Protein AF-X1RBX0-F1 (afdb_monomer_lite)

Foldseek 3Di:
DCVCVDPVNLCVVLCVQPVPPQFFGWQKWFQAPVVRGIDQDPDPAGQGSNDPVSSVVCVVRRGPGMDTFQWGDPPRPPVDTPDGWDKDWQADPDPFQVVQVVVVVVVQVVCVVVQQNDWDWDDPVTNHIMTTRRPVSDPPVNVPDD

Secondary structure (DSSP, 8-state):
--GGGSHHHHHHHHHHHT-SSSS-B--EEEEETTTTEEE-BSSSSBB---SHHHHHHHHHHTEEEEEE-SEEBSTT-TTS--EE-EEEEEE-SSSHHHHHHHHHHHHHHHHHHTT----EEEE-SSSEEEEEE-GGGS-HHHHS--

Organism: NCBI:txid412755

Radius of gyration: 16.97 Å; chains: 1; bounding box: 41×33×47 Å

Sequence (146 aa):
MDYYRRLDVRQTIMDFASASKGSGERECTFYNSRIKSMQRHLSEHPIVLDSAAAFDRALASGATAFYCSYWRYPGQDFSRPIGHDLVWIVRARRGGLEFAKRVTAWVTEALAEDGISEPWVKYSGQLGFDLLIPFEAIPPEAWAGD

pLDDT: mean 86.86, std 9.5, range [46.44, 96.81]

Structure (mmCIF, N/CA/C/O backbone):
data_AF-X1RBX0-F1
#
_entry.id   AF-X1RBX0-F1
#
loop_
_atom_site.group_PDB
_atom_site.id
_atom_site.type_symbol
_atom_site.label_atom_id
_atom_site.label_alt_id
_atom_site.label_comp_id
_atom_site.label_asym_id
_atom_site.label_entity_id
_atom_site.label_seq_id
_atom_site.pdbx_PDB_ins_code
_atom_site.Cartn_x
_atom_site.Cartn_y
_atom_site.Cartn_z
_atom_site.occupancy
_atom_site.B_iso_or_equiv
_atom_site.auth_seq_id
_atom_site.auth_comp_id
_atom_site.auth_asym_id
_atom_site.auth_atom_id
_atom_site.pdbx_PDB_model_num
ATOM 1 N N . MET A 1 1 ? -3.280 -10.230 -17.794 1.00 62.34 1 MET A N 1
ATOM 2 C CA . MET A 1 1 ? -2.490 -9.092 -17.258 1.00 62.34 1 MET A CA 1
ATOM 3 C C . MET A 1 1 ? -3.181 -7.745 -17.484 1.00 62.34 1 MET A C 1
ATOM 5 O O . MET A 1 1 ? -2.625 -6.721 -17.112 1.00 62.34 1 MET A O 1
ATOM 9 N N . ASP A 1 2 ? -4.403 -7.723 -18.027 1.00 81.31 2 ASP A N 1
ATOM 10 C CA . ASP A 1 2 ? -5.066 -6.469 -18.418 1.00 81.31 2 ASP A CA 1
ATOM 11 C C . ASP A 1 2 ? -5.639 -5.678 -17.241 1.00 81.31 2 ASP A C 1
ATOM 13 O O . ASP A 1 2 ? -5.838 -4.475 -17.355 1.00 81.31 2 ASP A O 1
ATOM 17 N N . TYR A 1 3 ? -5.819 -6.318 -16.080 1.00 89.56 3 TYR A N 1
ATOM 18 C CA . TYR A 1 3 ? -6.291 -5.650 -14.866 1.00 89.56 3 TYR A CA 1
ATOM 19 C C . TYR A 1 3 ? -5.424 -4.438 -14.488 1.00 89.56 3 TYR A C 1
ATOM 21 O O . TYR A 1 3 ? -5.949 -3.343 -14.323 1.00 89.56 3 TYR A O 1
ATOM 29 N N . TYR A 1 4 ? -4.098 -4.605 -14.440 1.00 90.50 4 TYR A N 1
ATOM 30 C CA . TYR A 1 4 ? -3.162 -3.522 -14.111 1.00 90.50 4 TYR A CA 1
ATOM 31 C C . TYR A 1 4 ? -2.946 -2.516 -15.251 1.00 90.50 4 TYR A C 1
ATOM 33 O O . TYR A 1 4 ? -2.310 -1.490 -15.037 1.00 90.50 4 TYR A O 1
ATOM 41 N N . ARG A 1 5 ? -3.463 -2.790 -16.458 1.00 86.69 5 ARG A N 1
ATOM 42 C CA . ARG A 1 5 ? -3.452 -1.832 -17.576 1.00 86.69 5 ARG A CA 1
ATOM 43 C C . ARG A 1 5 ? -4.625 -0.857 -17.521 1.00 86.69 5 ARG A C 1
ATOM 45 O O . ARG A 1 5 ? -4.606 0.141 -18.238 1.00 86.69 5 ARG A O 1
ATOM 52 N N . ARG A 1 6 ? -5.645 -1.134 -16.703 1.00 92.75 6 ARG A N 1
ATOM 53 C CA . ARG A 1 6 ? -6.756 -0.203 -16.508 1.00 92.75 6 ARG A CA 1
ATOM 54 C C . ARG A 1 6 ? -6.243 1.079 -15.856 1.00 92.75 6 ARG A C 1
ATOM 56 O O . ARG A 1 6 ? -5.467 1.026 -14.901 1.00 92.75 6 ARG A O 1
ATOM 63 N N . LEU A 1 7 ? -6.692 2.218 -16.380 1.00 90.62 7 LEU A N 1
ATOM 64 C CA . LEU A 1 7 ? -6.232 3.533 -15.939 1.00 90.62 7 LEU A CA 1
ATOM 65 C C . LEU A 1 7 ? -6.509 3.771 -14.450 1.00 90.62 7 LEU A C 1
ATOM 67 O O . LEU A 1 7 ? -5.631 4.258 -13.753 1.00 90.62 7 LEU A O 1
ATOM 71 N N . ASP A 1 8 ? -7.685 3.377 -13.963 1.00 91.38 8 ASP A N 1
ATOM 72 C CA . ASP A 1 8 ? -8.090 3.531 -12.564 1.00 91.38 8 ASP A CA 1
ATOM 73 C C . ASP A 1 8 ? -7.186 2.739 -11.610 1.00 91.38 8 ASP A C 1
ATOM 75 O O . ASP A 1 8 ? -6.629 3.305 -10.676 1.00 91.38 8 ASP A O 1
ATOM 79 N N . VAL A 1 9 ? -6.959 1.453 -11.892 1.00 90.69 9 VAL A N 1
ATOM 80 C CA . VAL A 1 9 ? -6.090 0.584 -11.083 1.00 90.69 9 VAL A CA 1
ATOM 81 C C . VAL A 1 9 ? -4.664 1.121 -11.048 1.00 90.69 9 VAL A C 1
ATOM 83 O O . VAL A 1 9 ? -4.044 1.191 -9.986 1.00 90.69 9 VAL A O 1
ATOM 86 N N . ARG A 1 10 ? -4.136 1.493 -12.217 1.00 90.94 10 ARG A N 1
ATOM 87 C CA . ARG A 1 10 ? -2.791 2.051 -12.343 1.00 90.94 10 ARG A CA 1
ATOM 88 C C . ARG A 1 10 ? -2.667 3.345 -11.548 1.00 90.94 10 ARG A C 1
ATOM 90 O O . ARG A 1 10 ? -1.717 3.484 -10.783 1.00 90.94 10 ARG A O 1
ATOM 97 N N . GLN A 1 11 ? -3.621 4.258 -11.719 1.00 90.19 11 GLN A N 1
ATOM 98 C CA . GLN A 1 11 ? -3.615 5.547 -11.042 1.00 90.19 11 GLN A CA 1
ATOM 99 C C . GLN A 1 11 ? -3.679 5.359 -9.530 1.00 90.19 11 GLN A C 1
ATOM 101 O O . GLN A 1 11 ? -2.831 5.901 -8.847 1.00 90.19 11 GLN A O 1
ATOM 106 N N . THR A 1 12 ? -4.551 4.492 -9.009 1.00 89.56 12 THR A N 1
ATOM 107 C CA . THR A 1 12 ? -4.616 4.210 -7.565 1.00 89.56 12 THR A CA 1
ATOM 108 C C . THR A 1 12 ? -3.287 3.703 -6.990 1.00 89.56 12 THR A C 1
ATOM 110 O O . THR A 1 12 ? -2.908 4.087 -5.887 1.00 89.56 12 THR A O 1
ATOM 113 N N . ILE A 1 13 ? -2.563 2.837 -7.709 1.00 90.62 13 ILE A N 1
ATOM 114 C CA . ILE A 1 13 ? -1.262 2.334 -7.235 1.00 90.62 13 ILE A CA 1
ATOM 115 C C . ILE A 1 13 ? -0.199 3.435 -7.285 1.00 90.62 13 ILE A C 1
ATOM 117 O O . ILE A 1 13 ? 0.580 3.555 -6.343 1.00 90.62 13 ILE A O 1
ATOM 121 N N . MET A 1 14 ? -0.160 4.222 -8.364 1.00 89.75 14 MET A N 1
ATOM 122 C CA . MET A 1 14 ? 0.775 5.345 -8.482 1.00 89.75 14 MET A CA 1
ATOM 123 C C . MET A 1 14 ? 0.480 6.409 -7.425 1.00 89.75 14 MET A C 1
ATOM 125 O O . MET A 1 14 ? 1.399 6.812 -6.726 1.00 89.75 14 MET A O 1
ATOM 129 N N . ASP A 1 15 ? -0.791 6.762 -7.228 1.00 86.38 15 ASP A N 1
ATOM 130 C CA . ASP A 1 15 ? -1.239 7.687 -6.189 1.00 86.38 15 ASP A CA 1
ATOM 131 C C . ASP A 1 15 ? -0.770 7.213 -4.823 1.00 86.38 15 ASP A C 1
ATOM 133 O O . ASP A 1 15 ? -0.207 8.002 -4.084 1.00 86.38 15 ASP A O 1
ATOM 137 N N . PHE A 1 16 ? -0.915 5.924 -4.497 1.00 86.88 16 PHE A N 1
ATOM 138 C CA . PHE A 1 16 ? -0.388 5.375 -3.248 1.00 86.88 16 PHE A CA 1
ATOM 139 C C . PHE A 1 16 ? 1.144 5.477 -3.169 1.00 86.88 16 PHE A C 1
ATOM 141 O O . PHE A 1 16 ? 1.690 5.877 -2.138 1.00 86.88 16 PHE A O 1
ATOM 148 N N . ALA A 1 17 ? 1.846 5.132 -4.252 1.00 88.19 17 ALA A N 1
ATOM 149 C CA . ALA A 1 17 ? 3.303 5.199 -4.334 1.00 88.19 17 ALA A CA 1
ATOM 150 C C . ALA A 1 17 ? 3.843 6.636 -4.177 1.00 88.19 17 ALA A C 1
ATOM 152 O O . ALA A 1 17 ? 4.945 6.807 -3.654 1.00 88.19 17 ALA A O 1
ATOM 153 N N . SER A 1 18 ? 3.055 7.642 -4.575 1.00 79.44 18 SER A N 1
ATOM 154 C CA . SER A 1 18 ? 3.407 9.068 -4.596 1.00 79.44 18 SER A CA 1
ATOM 155 C C . SER A 1 18 ? 2.582 9.941 -3.641 1.00 79.44 18 SER A C 1
ATOM 157 O O . SER A 1 18 ? 2.559 11.157 -3.800 1.00 79.44 18 SER A O 1
ATOM 159 N N . ALA A 1 19 ? 1.833 9.358 -2.703 1.00 61.06 19 ALA A N 1
ATOM 160 C CA . ALA A 1 19 ? 0.733 10.058 -2.032 1.00 61.06 19 ALA A CA 1
ATOM 161 C C . ALA A 1 19 ? 1.136 11.223 -1.111 1.00 61.06 19 ALA A C 1
ATOM 163 O O . ALA A 1 19 ? 0.295 11.989 -0.638 1.00 61.06 19 ALA A O 1
ATOM 164 N N . SER A 1 20 ? 2.424 11.357 -0.832 1.00 57.06 20 SER A N 1
ATOM 165 C CA . SER A 1 20 ? 3.025 12.545 -0.249 1.00 57.06 20 SER A CA 1
ATOM 166 C C . SER A 1 20 ? 2.937 13.674 -1.272 1.00 57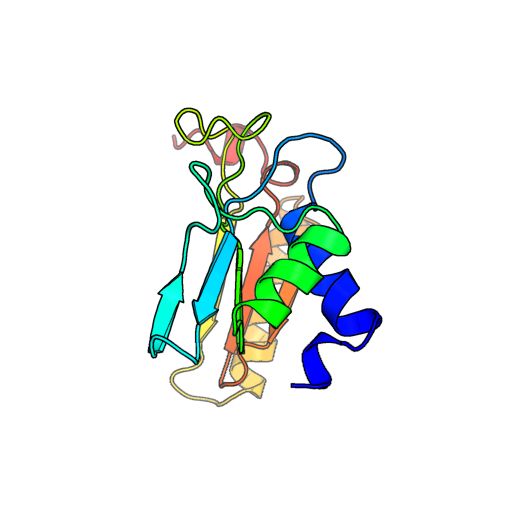.06 20 SER A C 1
ATOM 168 O O . SER A 1 20 ? 3.614 13.644 -2.294 1.00 57.06 20 SER A O 1
ATOM 170 N N . LYS A 1 21 ? 2.150 14.714 -0.987 1.00 56.50 21 LYS A N 1
ATOM 171 C CA . LYS A 1 21 ? 2.127 15.991 -1.727 1.00 56.50 21 LYS A CA 1
ATOM 172 C C . LYS A 1 21 ? 3.487 16.735 -1.650 1.00 56.50 21 LYS A C 1
ATOM 174 O O . LYS A 1 21 ? 3.539 17.869 -1.192 1.00 56.50 21 LYS A O 1
ATOM 179 N N . GLY A 1 22 ? 4.594 16.106 -2.056 1.00 56.12 22 GLY A N 1
ATOM 180 C CA . GLY A 1 22 ? 5.949 16.667 -2.112 1.00 56.12 22 GLY A CA 1
ATOM 181 C C . GLY A 1 22 ? 6.975 16.107 -1.112 1.00 56.12 22 GLY A C 1
ATOM 182 O O . GLY A 1 22 ? 8.160 16.386 -1.266 1.00 56.12 22 GLY A O 1
ATOM 183 N N . SER A 1 23 ? 6.579 15.307 -0.116 1.00 61.72 23 SER A N 1
ATOM 184 C CA . SER A 1 23 ? 7.462 14.770 0.941 1.00 61.72 23 SER A CA 1
ATOM 185 C C . SER A 1 23 ? 7.820 13.285 0.738 1.00 61.72 23 SER A C 1
ATOM 187 O O . SER A 1 23 ? 7.366 12.401 1.463 1.00 61.72 23 SER A O 1
ATOM 189 N N . GLY A 1 24 ? 8.677 13.008 -0.246 1.00 72.88 24 GLY A N 1
ATOM 190 C CA . GLY A 1 24 ? 9.383 11.727 -0.374 1.00 72.88 24 GLY A CA 1
ATOM 191 C C . GLY A 1 24 ? 8.697 10.643 -1.209 1.00 72.88 24 GLY A C 1
ATOM 192 O O . GLY A 1 24 ? 7.494 10.672 -1.440 1.00 72.88 24 GLY A O 1
ATOM 193 N N . GLU A 1 25 ? 9.496 9.681 -1.659 1.00 81.38 25 GLU A N 1
ATOM 194 C CA . GLU A 1 25 ? 9.117 8.546 -2.502 1.00 81.38 25 GLU A CA 1
ATOM 195 C C . GLU A 1 25 ? 9.051 7.256 -1.675 1.00 81.38 25 GLU A C 1
ATOM 197 O O . GLU A 1 25 ? 9.711 7.126 -0.637 1.00 81.38 25 GLU A O 1
ATOM 202 N N . ARG A 1 26 ? 8.274 6.275 -2.144 1.00 88.25 26 ARG A N 1
ATOM 203 C CA . ARG A 1 26 ? 8.186 4.945 -1.525 1.00 88.25 26 ARG A CA 1
ATOM 204 C C . ARG A 1 26 ? 8.965 3.922 -2.334 1.00 88.25 26 ARG A C 1
ATOM 206 O O . ARG A 1 26 ? 8.757 3.789 -3.541 1.00 88.25 26 ARG A O 1
ATOM 213 N N . GLU A 1 27 ? 9.778 3.120 -1.646 1.00 90.00 27 GLU A N 1
ATOM 214 C CA . GLU A 1 27 ? 10.328 1.898 -2.238 1.00 90.00 27 GLU A CA 1
ATOM 215 C C . GLU A 1 27 ? 9.170 0.990 -2.667 1.00 90.00 27 GLU A C 1
ATOM 217 O O . GLU A 1 27 ? 8.239 0.734 -1.900 1.00 90.00 27 GLU A O 1
ATOM 222 N N . CYS A 1 28 ? 9.231 0.482 -3.889 1.00 92.62 28 CYS A N 1
ATOM 223 C CA . CYS A 1 28 ? 8.281 -0.473 -4.421 1.00 92.62 28 CYS A CA 1
ATOM 224 C C . CYS A 1 28 ? 8.977 -1.794 -4.759 1.00 92.62 28 CYS A C 1
ATOM 226 O O . CYS A 1 28 ? 10.169 -1.877 -5.042 1.00 92.62 28 CYS A O 1
ATOM 228 N N . THR A 1 29 ? 8.197 -2.861 -4.764 1.00 94.81 29 THR A N 1
ATOM 229 C CA . THR A 1 29 ? 8.600 -4.178 -5.248 1.00 94.81 29 THR A CA 1
ATOM 230 C C . THR A 1 29 ? 7.413 -4.819 -5.944 1.00 94.81 29 THR A C 1
ATOM 232 O O . THR A 1 29 ? 6.258 -4.446 -5.718 1.00 94.81 29 THR A O 1
ATOM 235 N N . PHE A 1 30 ? 7.673 -5.785 -6.813 1.00 96.25 30 PHE A N 1
ATOM 236 C CA . PHE A 1 30 ? 6.609 -6.554 -7.439 1.00 96.25 30 PHE A CA 1
ATOM 237 C C . PHE A 1 30 ? 6.920 -8.040 -7.448 1.00 96.25 30 PHE A C 1
ATOM 239 O O . PHE A 1 30 ? 8.076 -8.457 -7.515 1.00 96.25 30 PHE A O 1
ATOM 246 N N . TYR A 1 31 ? 5.872 -8.857 -7.424 1.00 96.81 31 TYR A N 1
ATOM 247 C CA . TYR A 1 31 ? 6.026 -10.271 -7.725 1.00 96.81 31 TYR A CA 1
ATOM 248 C C . TYR A 1 31 ? 6.234 -10.434 -9.229 1.00 96.81 31 TYR A C 1
ATOM 250 O O . TYR A 1 31 ? 5.366 -10.063 -10.027 1.00 96.81 31 TYR A O 1
ATOM 258 N N . ASN A 1 32 ? 7.385 -10.971 -9.623 1.00 96.38 32 ASN A N 1
ATOM 259 C CA . ASN A 1 32 ? 7.713 -11.225 -11.015 1.00 96.38 32 ASN A CA 1
ATOM 260 C C . ASN A 1 32 ? 7.371 -12.672 -11.380 1.00 96.38 32 ASN A C 1
ATOM 262 O O . ASN A 1 32 ? 8.024 -13.615 -10.936 1.00 96.38 32 ASN A O 1
ATOM 266 N N . SER A 1 33 ? 6.387 -12.840 -12.258 1.00 96.12 33 SER A N 1
ATOM 267 C CA . SER A 1 33 ? 5.945 -14.152 -12.744 1.00 96.12 33 SER A CA 1
ATOM 268 C C . SER A 1 33 ? 6.997 -14.934 -13.540 1.00 96.12 33 SER A C 1
ATOM 270 O O . SER A 1 33 ? 6.953 -16.163 -13.543 1.00 96.12 33 SER A O 1
ATOM 272 N N . ARG A 1 34 ? 7.958 -14.260 -14.185 1.00 95.25 34 ARG A N 1
ATOM 273 C CA . ARG A 1 34 ? 9.008 -14.905 -14.994 1.00 95.25 34 ARG A CA 1
ATOM 274 C C . ARG A 1 34 ? 10.042 -15.617 -14.130 1.00 95.25 34 ARG A C 1
ATOM 276 O O . ARG A 1 34 ? 10.469 -16.712 -14.473 1.00 95.25 34 ARG A O 1
ATOM 283 N N . ILE A 1 35 ? 10.408 -15.006 -13.004 1.00 95.56 35 ILE A N 1
ATOM 284 C CA . ILE A 1 35 ? 11.373 -15.561 -12.038 1.00 95.56 35 ILE A CA 1
ATOM 285 C C . ILE A 1 35 ? 10.698 -16.147 -10.788 1.00 95.56 35 ILE A C 1
ATOM 287 O O . ILE A 1 35 ? 11.377 -16.680 -9.918 1.00 95.56 35 ILE A O 1
ATOM 291 N N . LYS A 1 36 ? 9.365 -16.045 -10.695 1.00 95.94 36 LYS A N 1
ATOM 292 C CA . LYS A 1 36 ? 8.524 -16.516 -9.582 1.00 95.94 36 LYS A CA 1
ATOM 293 C C . LYS A 1 36 ? 8.964 -16.005 -8.206 1.00 95.94 36 LYS A C 1
ATOM 295 O O . LYS A 1 36 ? 8.852 -16.718 -7.211 1.00 95.94 36 LYS A O 1
ATOM 300 N N . SER A 1 37 ? 9.454 -14.770 -8.145 1.00 96.31 37 SER A N 1
ATOM 301 C CA . SER A 1 37 ? 10.011 -14.176 -6.929 1.00 96.31 37 SER A CA 1
ATOM 302 C C . SER A 1 37 ? 9.719 -12.680 -6.846 1.00 96.31 37 SER A C 1
ATOM 304 O O . SER A 1 37 ? 9.329 -12.051 -7.832 1.00 96.31 37 SER A O 1
ATOM 306 N N . MET A 1 38 ? 9.918 -12.115 -5.657 1.00 96.12 38 MET A N 1
ATOM 307 C CA . MET A 1 38 ? 9.856 -10.677 -5.425 1.00 96.12 38 MET A CA 1
ATOM 308 C C . MET A 1 38 ? 11.054 -9.990 -6.076 1.00 96.12 38 MET A C 1
ATOM 310 O O . MET A 1 38 ? 12.202 -10.348 -5.817 1.00 96.12 38 MET A O 1
ATOM 314 N N . GLN A 1 39 ? 10.787 -8.973 -6.887 1.00 95.62 39 GLN A N 1
ATOM 315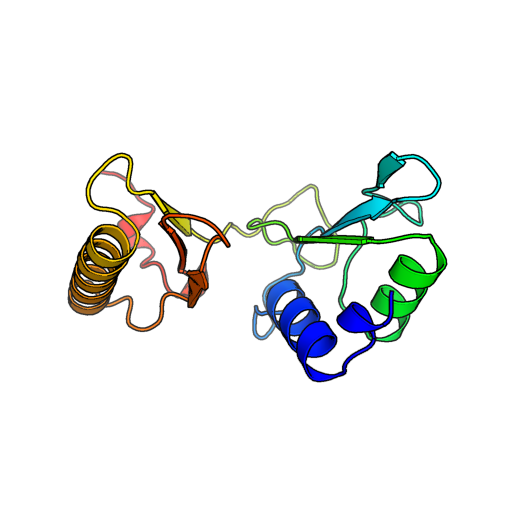 C CA . GLN A 1 39 ? 11.804 -8.162 -7.532 1.00 95.62 39 GLN A CA 1
ATOM 316 C C . GLN A 1 39 ? 11.739 -6.733 -7.003 1.00 95.62 39 GLN A C 1
ATOM 318 O O . GLN A 1 39 ? 10.751 -6.032 -7.204 1.00 95.62 39 GLN A O 1
ATOM 323 N N . ARG A 1 40 ? 12.825 -6.323 -6.340 1.00 92.62 40 ARG A N 1
ATOM 324 C CA . ARG A 1 40 ? 12.978 -4.997 -5.719 1.00 92.62 40 ARG A CA 1
ATOM 325 C C . ARG A 1 40 ? 13.725 -3.996 -6.600 1.00 92.62 40 ARG A C 1
ATOM 327 O O . ARG A 1 40 ? 13.604 -2.803 -6.380 1.00 92.62 40 ARG A O 1
ATOM 334 N N . HIS A 1 41 ? 14.458 -4.477 -7.604 1.00 91.56 41 HIS A N 1
ATOM 335 C CA . HIS A 1 41 ? 15.350 -3.666 -8.432 1.00 91.56 41 HIS A CA 1
ATOM 336 C C . HIS A 1 41 ? 15.127 -3.960 -9.920 1.00 91.56 41 HIS A C 1
ATOM 338 O O . HIS A 1 41 ? 15.014 -5.122 -10.324 1.00 91.56 41 HIS A O 1
ATOM 344 N N . LEU A 1 42 ? 15.069 -2.905 -10.734 1.00 86.25 42 LEU A N 1
ATOM 345 C CA . LEU A 1 42 ? 15.165 -2.965 -12.204 1.00 86.25 42 LEU A CA 1
ATOM 346 C C . LEU A 1 42 ? 16.439 -2.279 -12.729 1.00 86.25 42 LEU A C 1
ATOM 348 O O . LEU A 1 42 ? 16.760 -2.400 -13.908 1.00 86.25 42 LEU A O 1
ATOM 352 N N . SER A 1 43 ? 17.146 -1.574 -11.849 1.00 83.00 43 SER A N 1
ATOM 353 C CA . SER A 1 43 ? 18.417 -0.886 -12.059 1.00 83.00 43 SER A CA 1
ATOM 354 C C . SER A 1 43 ? 19.245 -0.995 -10.768 1.00 83.00 43 SER A C 1
ATOM 356 O O . SER A 1 43 ? 18.933 -1.816 -9.905 1.00 83.00 43 SER A O 1
ATOM 358 N N . GLU A 1 44 ? 20.284 -0.174 -10.614 1.00 81.94 44 GLU A N 1
ATOM 359 C CA . GLU A 1 44 ? 21.051 -0.060 -9.363 1.00 81.94 44 GLU A CA 1
ATOM 360 C C . GLU A 1 44 ? 20.212 0.474 -8.187 1.00 81.94 44 GLU A C 1
ATOM 362 O O . GLU A 1 44 ? 20.578 0.273 -7.031 1.00 81.94 44 GLU A O 1
ATOM 367 N N . HIS A 1 45 ? 19.067 1.105 -8.469 1.00 81.69 45 HIS A N 1
ATOM 368 C CA . HIS A 1 45 ? 18.160 1.644 -7.461 1.00 81.69 45 HIS A CA 1
ATOM 369 C C . HIS A 1 45 ? 16.914 0.764 -7.280 1.00 81.69 45 HIS A C 1
ATOM 371 O O . HIS A 1 45 ? 16.465 0.100 -8.229 1.00 81.69 45 HIS A O 1
ATOM 377 N N . PRO A 1 46 ? 16.337 0.743 -6.064 1.00 87.31 46 PRO A N 1
ATOM 378 C CA . PRO A 1 46 ? 15.034 0.147 -5.835 1.00 87.31 46 PRO A CA 1
ATOM 379 C C . PRO A 1 46 ? 13.962 0.718 -6.763 1.00 87.31 46 PRO A C 1
ATOM 381 O O . PRO A 1 46 ? 14.042 1.851 -7.236 1.00 87.31 46 PRO A O 1
ATOM 384 N N . ILE A 1 47 ? 12.940 -0.084 -7.044 1.00 90.88 47 ILE A N 1
ATOM 385 C CA . ILE A 1 47 ? 11.850 0.321 -7.931 1.00 90.88 47 ILE A CA 1
ATOM 386 C C . ILE A 1 47 ? 11.045 1.435 -7.263 1.00 90.88 47 ILE A C 1
ATOM 388 O O . ILE A 1 47 ? 10.634 1.309 -6.113 1.00 90.88 47 ILE A O 1
ATOM 392 N N . VAL A 1 48 ? 10.735 2.475 -8.030 1.00 89.50 48 VAL A N 1
ATOM 393 C CA . VAL A 1 48 ? 9.768 3.516 -7.670 1.00 89.50 48 VAL A CA 1
ATOM 394 C C . VAL A 1 48 ? 8.694 3.552 -8.757 1.00 89.50 48 VAL A C 1
ATOM 396 O O . VAL A 1 48 ? 9.000 3.425 -9.944 1.00 89.50 48 VAL A O 1
ATOM 399 N N . LEU A 1 49 ? 7.424 3.658 -8.363 1.00 90.31 49 LEU A N 1
ATOM 400 C CA . LEU A 1 49 ? 6.275 3.732 -9.278 1.00 90.31 49 LEU A CA 1
ATOM 401 C C . LEU A 1 49 ? 5.791 5.184 -9.421 1.00 90.31 49 LEU A C 1
ATOM 403 O O . LEU A 1 49 ? 4.613 5.475 -9.244 1.00 90.31 49 LEU A O 1
ATOM 407 N N . ASP A 1 50 ? 6.726 6.081 -9.724 1.00 85.00 50 ASP A N 1
ATOM 408 C CA . ASP A 1 50 ? 6.539 7.540 -9.811 1.00 85.00 50 ASP A CA 1
ATOM 409 C C . ASP A 1 50 ? 5.878 8.018 -11.110 1.00 85.00 50 ASP A C 1
ATOM 411 O O . ASP A 1 50 ? 5.499 9.178 -11.258 1.00 85.00 50 ASP A O 1
ATOM 415 N N . SER A 1 51 ? 5.787 7.131 -12.096 1.00 87.94 51 SER A N 1
ATOM 416 C CA . SER A 1 51 ? 5.431 7.497 -13.451 1.00 87.94 51 SER A CA 1
ATOM 417 C C . SER A 1 51 ? 4.776 6.345 -14.183 1.00 87.94 51 SER A C 1
ATOM 419 O O . SER A 1 51 ? 5.035 5.158 -13.949 1.00 87.94 51 SER A O 1
ATOM 421 N N . ALA A 1 52 ? 3.980 6.720 -15.181 1.00 90.19 52 ALA A N 1
ATOM 422 C CA . ALA A 1 52 ? 3.429 5.788 -16.143 1.00 90.19 52 ALA A CA 1
ATOM 423 C C . ALA A 1 52 ? 4.535 4.886 -16.734 1.00 90.19 52 ALA A C 1
ATOM 425 O O . ALA A 1 52 ? 4.442 3.657 -16.681 1.00 90.19 52 ALA A O 1
ATOM 426 N N . ALA A 1 53 ? 5.631 5.483 -17.202 1.00 91.38 53 ALA A N 1
ATOM 427 C CA . ALA A 1 53 ? 6.736 4.741 -17.795 1.00 91.38 53 ALA A CA 1
ATOM 428 C C . ALA A 1 53 ? 7.367 3.724 -16.825 1.00 91.38 53 ALA A C 1
ATOM 430 O O . ALA A 1 53 ? 7.674 2.606 -17.242 1.00 91.38 53 ALA A O 1
ATOM 431 N N . ALA A 1 54 ? 7.539 4.064 -15.541 1.00 90.31 54 ALA A N 1
ATOM 432 C CA . ALA A 1 54 ? 8.043 3.122 -14.539 1.00 90.31 54 ALA A CA 1
ATOM 433 C C . ALA A 1 54 ? 7.102 1.926 -14.345 1.00 90.31 54 ALA A C 1
ATOM 435 O O . ALA A 1 54 ? 7.548 0.775 -14.331 1.00 90.31 54 ALA A O 1
ATOM 436 N N . PHE A 1 55 ? 5.796 2.187 -14.291 1.00 93.00 55 PHE A N 1
ATOM 437 C CA . PHE A 1 55 ? 4.783 1.142 -14.182 1.00 93.00 55 PHE A CA 1
ATOM 438 C C . PHE A 1 55 ? 4.778 0.207 -15.405 1.00 93.00 55 PHE A C 1
ATOM 440 O O . PHE A 1 55 ? 4.754 -1.017 -15.260 1.00 93.00 55 PHE A O 1
ATOM 447 N N . ASP A 1 56 ? 4.875 0.764 -16.617 1.00 92.94 56 ASP A N 1
ATOM 448 C CA . ASP A 1 56 ? 4.913 -0.021 -17.858 1.00 92.94 56 ASP A CA 1
ATOM 449 C C . ASP A 1 56 ? 6.177 -0.887 -17.940 1.00 92.94 56 ASP A C 1
ATOM 451 O O . ASP A 1 56 ? 6.099 -2.052 -18.338 1.00 92.94 56 ASP A O 1
ATOM 455 N N . ARG A 1 57 ? 7.331 -0.370 -17.489 1.00 93.38 57 ARG A N 1
ATOM 456 C CA . ARG A 1 57 ? 8.569 -1.160 -17.367 1.00 93.38 57 ARG A CA 1
ATOM 457 C C . ARG A 1 57 ? 8.402 -2.335 -16.403 1.00 93.38 57 ARG A C 1
ATOM 459 O O . ARG A 1 57 ? 8.846 -3.441 -16.718 1.00 93.38 57 ARG A O 1
ATOM 466 N N . ALA A 1 58 ? 7.745 -2.134 -15.260 1.00 94.00 58 ALA A N 1
ATOM 467 C CA . ALA A 1 58 ? 7.479 -3.209 -14.305 1.00 94.00 58 ALA A CA 1
ATOM 468 C C . ALA A 1 58 ? 6.570 -4.296 -14.910 1.00 94.00 58 ALA A C 1
ATOM 470 O O . ALA A 1 58 ? 6.903 -5.485 -14.863 1.00 94.00 58 ALA A O 1
ATOM 471 N N . LEU A 1 59 ? 5.474 -3.907 -15.575 1.00 94.31 59 LEU A N 1
ATOM 472 C CA . LEU A 1 59 ? 4.594 -4.848 -16.280 1.00 94.31 59 LEU A CA 1
ATOM 473 C C . LEU A 1 59 ? 5.336 -5.613 -17.384 1.00 94.31 59 LEU A C 1
ATOM 475 O O . LEU A 1 59 ? 5.237 -6.840 -17.462 1.00 94.31 59 LEU A O 1
ATOM 479 N N . ALA A 1 60 ? 6.122 -4.911 -18.205 1.00 93.81 60 ALA A N 1
ATOM 480 C CA . ALA A 1 60 ? 6.926 -5.511 -19.267 1.00 93.81 60 ALA A CA 1
ATOM 481 C C . ALA A 1 60 ? 7.988 -6.486 -18.730 1.00 93.81 60 ALA A C 1
ATOM 483 O O . ALA A 1 60 ? 8.372 -7.422 -19.435 1.00 93.81 60 ALA A O 1
ATOM 484 N N . SER A 1 61 ? 8.421 -6.307 -17.479 1.00 93.56 61 SER A N 1
ATOM 485 C CA . SER A 1 61 ? 9.369 -7.183 -16.783 1.00 93.56 61 SER A CA 1
ATOM 486 C C . SER A 1 61 ? 8.722 -8.437 -16.183 1.00 93.56 61 SER A C 1
ATOM 488 O O . SER A 1 61 ? 9.439 -9.383 -15.856 1.00 93.56 61 SER A O 1
ATOM 490 N N . GLY A 1 62 ? 7.387 -8.490 -16.092 1.00 94.94 62 GLY A N 1
ATOM 491 C CA . GLY A 1 62 ? 6.630 -9.645 -15.595 1.00 94.94 62 GLY A CA 1
ATOM 492 C C . GLY A 1 62 ? 5.870 -9.420 -14.283 1.00 94.94 62 GLY A C 1
ATOM 493 O O . GLY A 1 62 ? 5.441 -10.409 -13.680 1.00 94.94 62 GLY A O 1
ATOM 494 N N . ALA A 1 63 ? 5.703 -8.168 -13.840 1.00 95.62 63 ALA A N 1
ATOM 495 C CA . ALA A 1 63 ? 5.001 -7.818 -12.604 1.00 95.62 63 ALA A CA 1
ATOM 496 C C . ALA A 1 63 ? 3.528 -8.261 -12.602 1.00 95.62 63 ALA A C 1
ATOM 498 O O . ALA A 1 63 ? 2.746 -7.800 -13.431 1.00 95.62 63 ALA A O 1
ATOM 499 N N . THR A 1 64 ? 3.139 -9.118 -11.651 1.00 94.88 64 THR A N 1
ATOM 500 C CA . THR A 1 64 ? 1.742 -9.569 -11.454 1.00 94.88 64 THR A CA 1
ATOM 501 C C . THR A 1 64 ? 1.117 -9.104 -10.141 1.00 94.88 64 THR A C 1
ATOM 503 O O . THR A 1 64 ? -0.062 -9.353 -9.920 1.00 94.88 64 THR A O 1
ATOM 506 N N . ALA A 1 65 ? 1.892 -8.500 -9.245 1.00 93.81 65 ALA A N 1
ATOM 507 C CA . ALA A 1 65 ? 1.413 -7.915 -7.997 1.00 93.81 65 ALA A CA 1
ATOM 508 C C . ALA A 1 65 ? 2.406 -6.847 -7.549 1.00 93.81 65 ALA A C 1
ATOM 510 O O . ALA A 1 65 ? 3.608 -7.075 -7.654 1.00 93.81 65 ALA A O 1
ATOM 511 N N . PHE A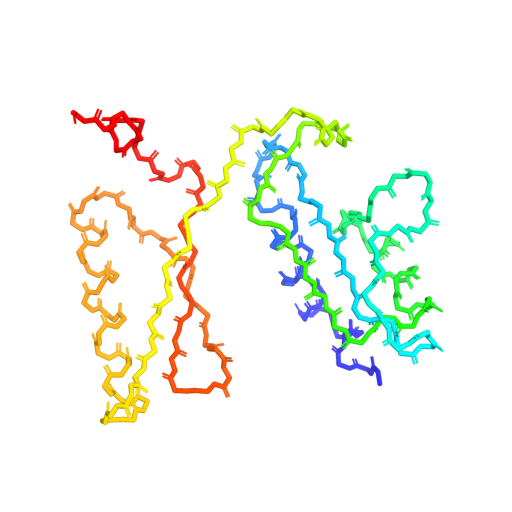 1 66 ? 1.914 -5.716 -7.051 1.00 93.94 66 PHE A N 1
ATOM 512 C CA . PHE A 1 66 ? 2.730 -4.583 -6.615 1.00 93.94 66 PHE A CA 1
ATOM 513 C C . PHE A 1 66 ? 2.630 -4.412 -5.103 1.00 93.94 66 PHE A C 1
ATOM 515 O O . PHE A 1 66 ? 1.563 -4.612 -4.520 1.00 93.94 66 PHE A O 1
ATOM 522 N N . TYR A 1 67 ? 3.740 -4.019 -4.489 1.00 92.12 67 TYR A N 1
ATOM 523 C CA . TYR A 1 67 ? 3.847 -3.745 -3.065 1.00 92.12 67 TYR A CA 1
ATOM 524 C C . TYR A 1 67 ? 4.648 -2.461 -2.899 1.00 92.12 67 TYR A C 1
ATOM 526 O O . TYR A 1 67 ? 5.759 -2.348 -3.414 1.00 92.12 67 TYR A O 1
ATOM 534 N N . CYS A 1 68 ? 4.078 -1.506 -2.184 1.00 90.81 68 CYS A N 1
ATOM 535 C CA . CYS A 1 68 ? 4.687 -0.215 -1.914 1.00 90.81 68 CYS A CA 1
ATOM 536 C C . CYS A 1 68 ? 5.004 -0.142 -0.421 1.00 90.81 68 CYS A C 1
ATOM 538 O O . CYS A 1 68 ? 4.209 -0.589 0.407 1.00 90.81 68 CYS A O 1
ATOM 540 N N . SER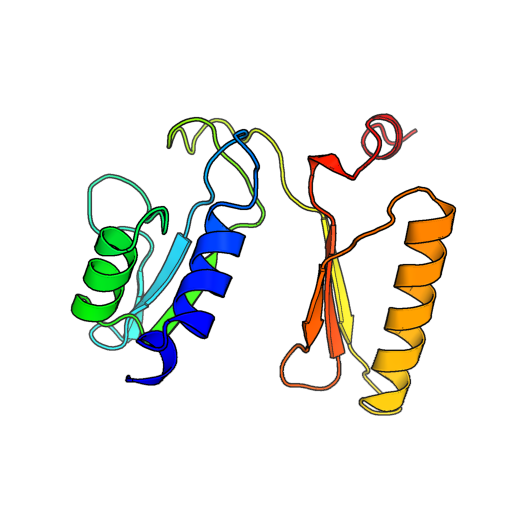 A 1 69 ? 6.171 0.394 -0.086 1.00 88.81 69 SER A N 1
ATOM 541 C CA . SER A 1 69 ? 6.603 0.558 1.293 1.00 88.81 69 SER A CA 1
ATOM 542 C C . SER A 1 69 ? 5.731 1.573 2.026 1.00 88.81 69 SER A C 1
ATOM 544 O O . SER A 1 69 ? 5.272 2.567 1.458 1.00 88.81 69 SER A O 1
ATOM 546 N N . TYR A 1 70 ? 5.541 1.337 3.320 1.00 87.94 70 TYR A N 1
ATOM 547 C CA . TYR A 1 70 ? 4.980 2.338 4.225 1.00 87.94 70 TYR A CA 1
ATOM 548 C C . TYR A 1 70 ? 6.023 3.385 4.625 1.00 87.94 70 TYR A C 1
ATOM 550 O O . TYR A 1 70 ? 5.644 4.471 5.049 1.00 87.94 70 TYR A O 1
ATOM 558 N N . TRP A 1 71 ? 7.315 3.076 4.448 1.00 88.00 71 TRP A N 1
ATOM 559 C CA . TRP A 1 71 ? 8.422 4.011 4.627 1.00 88.00 71 TRP A CA 1
ATOM 560 C C . TRP A 1 71 ? 8.542 4.974 3.455 1.00 88.00 71 TRP A C 1
ATOM 562 O O . TRP A 1 71 ? 8.293 4.612 2.300 1.00 88.00 71 TRP A O 1
ATOM 572 N N . ARG A 1 72 ? 8.983 6.188 3.773 1.00 85.62 72 ARG A N 1
ATOM 573 C CA . ARG A 1 72 ? 9.156 7.288 2.829 1.00 85.62 72 ARG A CA 1
ATOM 574 C C . ARG A 1 72 ? 10.593 7.783 2.854 1.00 85.62 72 ARG A C 1
ATOM 576 O O . ARG A 1 72 ? 11.203 7.845 3.921 1.00 85.62 72 ARG A O 1
ATOM 583 N N . TYR A 1 73 ? 11.111 8.161 1.691 1.00 84.75 73 TYR A N 1
ATOM 584 C CA . TYR A 1 73 ? 12.519 8.512 1.499 1.00 84.75 73 TYR A CA 1
ATOM 585 C C . TYR A 1 73 ? 12.671 9.791 0.673 1.00 84.75 73 TYR A C 1
ATOM 587 O O . TYR A 1 73 ? 11.886 10.013 -0.250 1.00 84.75 73 TYR A O 1
ATOM 595 N N . PRO A 1 74 ? 13.669 10.644 0.949 1.00 83.94 74 PRO A N 1
ATOM 596 C CA . PRO A 1 74 ? 13.904 11.841 0.158 1.00 83.94 74 PRO A CA 1
ATOM 597 C C . PRO A 1 74 ? 14.695 11.483 -1.106 1.00 83.94 74 PRO A C 1
ATOM 599 O O . PRO A 1 74 ? 15.804 10.970 -1.008 1.00 83.94 74 PRO A O 1
ATOM 602 N N . GLY A 1 75 ? 14.145 11.760 -2.293 1.00 75.56 75 GLY A N 1
ATOM 603 C CA . GLY A 1 75 ? 14.883 11.698 -3.566 1.00 75.56 75 GLY A CA 1
ATOM 604 C C . GLY A 1 75 ? 15.669 10.402 -3.806 1.00 75.56 75 GLY A C 1
ATOM 605 O O . GLY A 1 75 ? 16.843 10.466 -4.158 1.00 75.56 75 GLY A O 1
ATOM 606 N N . GLN A 1 76 ? 15.044 9.243 -3.574 1.00 75.50 76 GLN A N 1
ATOM 607 C CA . GLN A 1 76 ? 15.653 7.905 -3.706 1.00 75.50 76 GLN A CA 1
ATOM 608 C C . GLN A 1 76 ? 16.852 7.619 -2.781 1.00 75.50 76 GLN A C 1
ATOM 610 O O . GLN A 1 76 ? 17.541 6.613 -2.959 1.00 75.50 76 GLN A O 1
ATOM 615 N N . ASP A 1 77 ? 17.088 8.432 -1.746 1.00 82.31 77 ASP A N 1
ATOM 616 C CA . ASP A 1 77 ? 18.025 8.090 -0.672 1.00 82.31 77 ASP A CA 1
ATOM 617 C C . ASP A 1 77 ? 17.373 7.114 0.318 1.00 82.31 77 ASP A C 1
ATOM 619 O O . ASP A 1 77 ? 16.862 7.478 1.382 1.00 82.31 77 ASP A O 1
ATOM 623 N N . PHE A 1 78 ? 17.412 5.830 -0.036 1.00 81.25 78 PHE A N 1
ATOM 624 C CA . PHE A 1 78 ? 16.843 4.751 0.773 1.00 81.25 78 PHE A CA 1
ATOM 625 C C . PHE A 1 78 ? 17.607 4.475 2.081 1.00 81.25 78 PHE A C 1
ATOM 627 O O . PHE A 1 78 ? 17.173 3.644 2.880 1.00 81.25 78 PHE A O 1
ATOM 634 N N . SER A 1 79 ? 18.725 5.169 2.331 1.00 83.25 79 SER A N 1
ATOM 635 C CA . SER A 1 79 ? 19.475 5.071 3.590 1.00 83.25 79 SER A CA 1
ATOM 636 C C . SER A 1 79 ? 18.940 6.000 4.686 1.00 83.25 79 SER A C 1
ATOM 638 O O . SER A 1 79 ? 19.273 5.821 5.858 1.00 83.25 79 SER A O 1
ATOM 640 N N . ARG A 1 80 ? 18.094 6.977 4.325 1.00 84.19 80 ARG A N 1
ATOM 641 C CA . ARG A 1 80 ? 17.585 8.018 5.229 1.00 84.19 80 ARG A CA 1
ATOM 642 C C . ARG A 1 80 ? 16.059 8.101 5.174 1.00 84.19 80 ARG A C 1
ATOM 644 O O . ARG A 1 80 ? 15.524 8.943 4.455 1.00 84.19 80 ARG A O 1
ATOM 651 N N . PRO A 1 81 ? 15.330 7.241 5.906 1.00 86.38 81 PRO A N 1
ATOM 652 C CA . PRO A 1 81 ? 13.877 7.334 5.945 1.00 86.38 81 PRO A CA 1
ATOM 653 C C . PRO A 1 81 ? 13.428 8.663 6.570 1.00 86.38 81 PRO A C 1
ATOM 655 O O . PRO A 1 81 ? 13.924 9.059 7.621 1.00 86.38 81 PRO A O 1
ATOM 658 N N . ILE A 1 82 ? 12.460 9.326 5.934 1.00 84.69 82 ILE A N 1
ATOM 659 C CA . ILE A 1 82 ? 11.771 10.521 6.460 1.00 84.69 82 ILE A CA 1
ATOM 660 C C . ILE A 1 82 ? 10.818 10.118 7.592 1.00 84.69 82 ILE A C 1
ATOM 662 O O . ILE A 1 82 ? 10.609 10.864 8.541 1.00 84.69 82 ILE A O 1
ATOM 666 N N . GLY A 1 83 ? 10.235 8.928 7.472 1.00 83.19 83 GLY A N 1
ATOM 667 C CA . GLY A 1 83 ? 9.221 8.398 8.370 1.00 83.19 83 GLY A CA 1
ATOM 668 C C . GLY A 1 83 ? 8.449 7.276 7.689 1.00 83.19 83 GLY A C 1
ATOM 669 O O . GLY A 1 83 ? 8.790 6.852 6.577 1.00 83.19 83 GLY A O 1
ATOM 670 N N . HIS A 1 84 ? 7.401 6.796 8.348 1.00 85.56 84 HIS A N 1
ATOM 671 C CA . HIS A 1 84 ? 6.503 5.805 7.779 1.00 85.56 84 HIS A CA 1
ATOM 672 C C . HIS A 1 84 ? 5.053 6.107 8.133 1.00 85.56 84 HIS A C 1
ATOM 674 O O . HIS A 1 84 ? 4.758 6.712 9.161 1.00 85.56 84 HIS A O 1
ATOM 680 N N . ASP A 1 85 ? 4.142 5.647 7.287 1.00 87.50 85 ASP A N 1
ATOM 681 C CA . ASP A 1 85 ? 2.731 5.620 7.652 1.00 87.50 85 ASP A CA 1
ATOM 682 C C . ASP A 1 85 ? 2.490 4.616 8.772 1.00 87.50 85 ASP A C 1
ATOM 684 O O . ASP A 1 85 ? 3.146 3.567 8.842 1.00 87.50 85 ASP A O 1
ATOM 688 N N . LEU A 1 86 ? 1.495 4.892 9.607 1.00 88.25 86 LEU A N 1
ATOM 689 C CA . LEU A 1 86 ? 0.996 3.899 10.543 1.00 88.25 86 LEU A CA 1
ATOM 690 C C . LEU A 1 86 ? -0.000 2.992 9.820 1.00 88.25 86 LEU A C 1
ATOM 692 O O . LEU A 1 86 ? -0.908 3.453 9.129 1.00 88.25 86 LEU A O 1
ATOM 696 N N . VAL A 1 87 ? 0.169 1.684 9.990 1.00 89.50 87 VAL A N 1
ATOM 697 C CA . VAL A 1 87 ? -0.732 0.681 9.424 1.00 89.50 87 VAL A CA 1
ATOM 698 C C . VAL A 1 87 ? -1.435 -0.026 10.562 1.00 89.50 87 VAL A C 1
ATOM 700 O O . VAL A 1 87 ? -0.791 -0.675 11.386 1.00 89.50 87 VAL A O 1
ATOM 703 N N . TRP A 1 88 ? -2.760 0.042 10.569 1.00 90.94 88 TRP A N 1
ATOM 704 C CA . TRP A 1 88 ? -3.587 -0.719 11.492 1.00 90.94 88 TRP A CA 1
ATOM 705 C C . TRP A 1 88 ? -4.341 -1.803 10.737 1.00 90.94 88 TRP A C 1
ATOM 707 O O . TRP A 1 88 ? -5.058 -1.544 9.774 1.00 90.94 88 TRP A O 1
ATOM 717 N N . ILE A 1 89 ? -4.210 -3.045 11.189 1.00 93.00 89 ILE A N 1
ATOM 718 C CA . ILE A 1 89 ? -4.804 -4.199 10.519 1.00 93.00 89 ILE A CA 1
ATOM 719 C C . ILE A 1 89 ? -5.930 -4.766 11.382 1.00 93.00 89 ILE A C 1
ATOM 721 O O . ILE A 1 89 ? -5.698 -5.258 12.485 1.00 93.00 89 ILE A O 1
ATOM 725 N N . VAL A 1 90 ? -7.154 -4.769 10.854 1.00 92.81 90 VAL A N 1
ATOM 726 C CA . VAL A 1 90 ? -8.310 -5.426 11.479 1.00 92.81 90 VAL A CA 1
ATOM 727 C C . VAL A 1 90 ? -8.556 -6.758 10.778 1.00 92.81 90 VAL A C 1
ATOM 729 O O . VAL A 1 90 ? -8.764 -6.803 9.563 1.00 92.81 90 VAL A O 1
ATOM 732 N N . ARG A 1 91 ? -8.538 -7.864 11.531 1.00 94.12 91 ARG A N 1
ATOM 733 C CA . ARG A 1 91 ? -8.847 -9.218 11.037 1.00 94.12 91 ARG A CA 1
ATOM 734 C C . ARG A 1 91 ? -9.809 -9.925 11.980 1.00 94.12 91 ARG A C 1
ATOM 736 O O . ARG A 1 91 ? -9.495 -10.142 13.149 1.00 94.12 91 ARG A O 1
ATOM 743 N N . ALA A 1 92 ? -10.960 -10.343 11.467 1.00 92.00 92 ALA A N 1
ATOM 744 C CA . ALA A 1 92 ? -11.910 -11.137 12.229 1.00 92.00 92 ALA A CA 1
ATOM 745 C C . ALA A 1 92 ? -11.480 -12.610 12.251 1.00 92.00 92 ALA A C 1
ATOM 747 O O . ALA A 1 92 ? -11.432 -13.274 11.218 1.00 92.00 92 ALA A O 1
ATOM 748 N N . ARG A 1 93 ? -11.218 -13.148 13.449 1.00 89.88 93 ARG A N 1
ATOM 749 C CA . ARG A 1 93 ? -11.055 -14.603 13.654 1.00 89.88 93 ARG A CA 1
ATOM 750 C C . ARG A 1 93 ? -12.400 -15.332 13.734 1.00 89.88 93 ARG A C 1
ATOM 752 O O . ARG A 1 93 ? -12.482 -16.516 13.432 1.00 89.88 93 ARG A O 1
ATOM 759 N N . ARG A 1 94 ? -13.442 -14.631 14.191 1.00 84.31 94 ARG A N 1
ATOM 760 C CA . ARG A 1 94 ? -14.830 -15.096 14.352 1.00 84.31 94 ARG A CA 1
ATOM 761 C C . ARG A 1 94 ? -15.776 -13.936 14.026 1.00 84.31 94 ARG A C 1
ATOM 763 O O . ARG A 1 94 ? -15.352 -12.787 14.063 1.00 84.31 94 ARG A O 1
ATOM 770 N N . GLY A 1 95 ? -17.035 -14.230 13.699 1.00 80.12 95 GLY A N 1
ATOM 771 C CA . GLY A 1 95 ? -18.049 -13.206 13.385 1.00 80.12 95 GLY A CA 1
ATOM 772 C C . GLY A 1 95 ? -18.038 -12.689 11.939 1.00 80.12 95 GLY A C 1
ATOM 773 O O . GLY A 1 95 ? -18.924 -11.931 11.557 1.00 80.12 95 GLY A O 1
ATOM 774 N N . GLY A 1 96 ? -17.084 -13.132 11.115 1.00 91.62 96 GLY A N 1
ATOM 775 C CA . GLY A 1 96 ? -17.061 -12.849 9.679 1.00 91.62 96 GLY A CA 1
ATOM 776 C C . GLY A 1 96 ? -16.788 -11.384 9.326 1.00 91.62 96 GLY A C 1
ATOM 777 O O . GLY A 1 96 ? -16.294 -10.598 10.134 1.00 91.62 96 GLY A O 1
ATOM 778 N N . LEU A 1 97 ? -17.092 -11.029 8.076 1.00 92.69 97 LEU A N 1
ATOM 779 C CA . LEU A 1 97 ? -16.775 -9.716 7.515 1.00 92.69 97 LEU A CA 1
ATOM 780 C C . LEU A 1 97 ? -17.579 -8.580 8.162 1.00 92.69 97 LEU A C 1
ATOM 782 O O . LEU A 1 97 ? -17.035 -7.503 8.377 1.00 92.69 97 LEU A O 1
ATOM 786 N N . GLU A 1 98 ? -18.843 -8.819 8.513 1.00 92.88 98 GLU A N 1
ATOM 787 C CA . GLU A 1 98 ? -19.697 -7.813 9.163 1.00 92.88 98 GLU A CA 1
ATOM 788 C C . GLU A 1 98 ? -19.147 -7.378 10.525 1.00 92.88 98 GLU A C 1
ATOM 790 O O . GLU A 1 98 ? -19.171 -6.195 10.864 1.00 92.88 98 GLU A O 1
ATOM 795 N N . PHE A 1 99 ? -18.567 -8.311 11.284 1.00 94.12 99 PHE A N 1
ATOM 796 C CA . PHE A 1 99 ? -17.881 -7.967 12.524 1.00 94.12 99 PHE A CA 1
ATOM 797 C C . PHE A 1 99 ? -16.646 -7.097 12.262 1.00 94.12 99 PHE A C 1
ATOM 799 O O . PHE A 1 99 ? -16.483 -6.061 12.903 1.00 94.12 99 PHE A O 1
ATOM 806 N N . ALA A 1 100 ? -15.807 -7.478 11.291 1.00 95.25 100 ALA A N 1
ATOM 807 C CA . ALA A 1 100 ? -14.631 -6.687 10.932 1.00 95.25 100 ALA A CA 1
ATOM 808 C C . ALA A 1 100 ? -15.009 -5.268 10.485 1.00 95.25 100 ALA A C 1
ATOM 810 O O . ALA A 1 100 ? -14.366 -4.322 10.919 1.00 95.25 100 ALA A O 1
ATOM 811 N N . LYS A 1 101 ? -16.076 -5.113 9.686 1.00 95.00 101 LYS A N 1
ATOM 812 C CA . LYS A 1 101 ? -16.590 -3.803 9.254 1.00 95.00 101 LYS A CA 1
ATOM 813 C C . LYS A 1 101 ? -16.944 -2.912 10.439 1.00 95.00 101 LYS A C 1
ATOM 815 O O . LYS A 1 101 ? -16.511 -1.769 10.483 1.00 95.00 101 LYS A O 1
ATOM 820 N N . ARG A 1 102 ? -17.705 -3.441 11.404 1.00 95.50 102 ARG A N 1
ATOM 821 C CA . ARG A 1 102 ? -18.106 -2.691 12.604 1.00 95.50 102 ARG A CA 1
ATOM 822 C C . ARG A 1 102 ? -16.909 -2.257 13.440 1.00 95.50 102 ARG A C 1
ATOM 824 O O . ARG A 1 102 ? -16.847 -1.107 13.846 1.00 95.50 102 ARG A O 1
ATOM 831 N N . VAL A 1 103 ? -15.957 -3.161 13.669 1.00 94.81 103 VAL A N 1
ATOM 832 C CA . VAL A 1 103 ? -14.734 -2.830 14.413 1.00 94.81 103 VAL A CA 1
ATOM 833 C C . VAL A 1 103 ? -13.918 -1.777 13.670 1.00 94.81 103 VAL A C 1
ATOM 835 O O . VAL A 1 103 ? -13.461 -0.826 14.287 1.00 94.81 103 VAL A O 1
ATOM 838 N N . THR A 1 104 ? -13.761 -1.912 12.352 1.00 95.12 104 THR A N 1
ATOM 839 C CA . THR A 1 104 ? -13.080 -0.905 11.533 1.00 95.12 104 THR A CA 1
ATOM 840 C C . THR A 1 104 ? -13.771 0.455 11.620 1.00 95.12 104 THR A C 1
ATOM 842 O O . THR A 1 104 ? -13.066 1.442 11.783 1.00 95.12 104 THR A O 1
ATOM 845 N N . ALA A 1 105 ? -15.107 0.509 11.586 1.00 94.44 105 ALA A N 1
ATOM 846 C CA . ALA A 1 105 ? -15.860 1.755 11.747 1.00 94.44 105 ALA A CA 1
ATOM 847 C C . ALA A 1 105 ? -15.589 2.425 13.106 1.00 94.44 105 ALA A C 1
ATOM 849 O O . ALA A 1 105 ? -15.274 3.609 13.153 1.00 94.44 105 ALA A O 1
ATOM 850 N N . TRP A 1 106 ? -15.602 1.657 14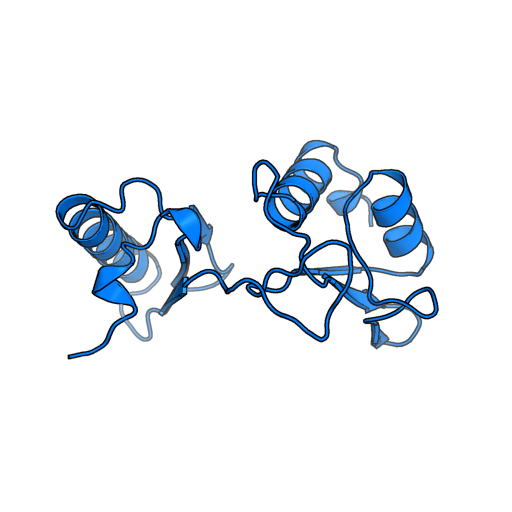.198 1.00 95.00 106 TRP A N 1
ATOM 851 C CA . TRP A 1 106 ? -15.271 2.186 15.526 1.00 95.00 106 TRP A CA 1
ATOM 852 C C . TRP A 1 106 ? -13.833 2.695 15.627 1.00 95.00 106 TRP A C 1
ATOM 854 O O . TRP A 1 106 ? -13.588 3.723 16.244 1.00 95.00 106 TRP A O 1
ATOM 864 N N . VAL A 1 107 ? -12.875 2.003 15.003 1.00 93.31 107 VAL A N 1
ATOM 865 C CA . VAL A 1 107 ? -11.483 2.479 14.954 1.00 93.31 107 VAL A CA 1
ATOM 866 C C . VAL A 1 107 ? -11.392 3.793 14.179 1.00 93.31 107 VAL A C 1
ATOM 868 O O . VAL A 1 107 ? -10.707 4.704 14.624 1.00 93.31 107 VAL A O 1
ATOM 871 N N . THR A 1 108 ? -12.084 3.922 13.043 1.00 92.44 108 THR A N 1
ATOM 872 C CA . THR A 1 108 ? -12.083 5.179 12.279 1.00 92.44 108 THR A CA 1
ATOM 873 C C . THR A 1 108 ? -12.760 6.327 13.022 1.00 92.44 108 THR A C 1
ATOM 875 O O . THR A 1 108 ? -12.295 7.454 12.915 1.00 92.44 108 THR A O 1
ATOM 878 N N . GLU A 1 109 ? -13.817 6.049 13.789 1.00 92.62 109 GLU A N 1
ATOM 879 C CA . GLU A 1 109 ? -14.474 7.043 14.647 1.00 92.62 109 GLU A CA 1
ATOM 880 C C . GLU A 1 109 ? -13.524 7.524 15.751 1.00 92.62 109 GLU A C 1
ATOM 882 O O . GLU A 1 109 ? -13.324 8.726 15.885 1.00 92.62 109 GLU A O 1
ATOM 887 N N . ALA A 1 110 ? -12.859 6.604 16.457 1.00 91.44 110 ALA A N 1
ATOM 888 C CA . ALA A 1 110 ? -11.887 6.950 17.497 1.00 91.44 110 ALA A CA 1
ATOM 889 C C . ALA A 1 110 ? -10.710 7.776 16.946 1.00 91.44 110 ALA A C 1
ATOM 891 O O . ALA A 1 110 ? -10.334 8.789 17.523 1.00 91.44 110 ALA A O 1
ATOM 892 N N . LEU A 1 111 ? -10.169 7.393 15.783 1.00 90.31 111 LEU A N 1
ATOM 893 C CA . LEU A 1 111 ? -9.120 8.169 15.113 1.00 90.31 111 LEU A CA 1
ATOM 894 C C . LEU A 1 111 ? -9.583 9.596 14.793 1.00 90.31 111 LEU A C 1
ATOM 896 O O . LEU A 1 111 ? -8.821 10.541 14.977 1.00 90.31 111 LEU A O 1
ATOM 900 N N . ALA A 1 112 ? -10.826 9.761 14.336 1.00 89.38 112 ALA A N 1
ATOM 901 C CA . ALA A 1 112 ? -11.375 11.075 14.031 1.00 89.38 112 ALA A CA 1
ATOM 902 C C . ALA A 1 112 ? -11.564 11.939 15.291 1.00 89.38 112 ALA A C 1
ATOM 904 O O . ALA A 1 112 ? -11.313 13.143 15.230 1.00 89.38 112 ALA A O 1
ATOM 905 N N . GLU A 1 113 ? -11.964 11.343 16.420 1.00 89.44 113 GLU A N 1
ATOM 906 C CA . GLU A 1 113 ? -12.037 12.023 17.724 1.00 89.44 113 GLU A CA 1
ATOM 907 C C . GLU A 1 113 ? -10.660 12.531 18.184 1.00 89.44 113 GLU A C 1
ATOM 909 O O . GLU A 1 113 ? -10.565 13.640 18.710 1.00 89.44 113 GLU A O 1
ATOM 914 N N . ASP A 1 114 ? -9.596 11.785 17.877 1.00 85.19 114 ASP A N 1
ATOM 915 C CA . ASP A 1 114 ? -8.198 12.150 18.150 1.00 85.19 114 ASP A CA 1
ATOM 916 C C . ASP A 1 114 ? -7.569 13.056 17.063 1.00 85.19 114 ASP A C 1
ATOM 918 O O . ASP A 1 114 ? -6.359 13.285 17.040 1.00 85.19 114 ASP A O 1
ATOM 922 N N . GLY A 1 115 ? -8.374 13.595 16.139 1.00 84.94 115 GLY A N 1
ATOM 923 C CA . GLY A 1 115 ? -7.928 14.550 15.116 1.00 84.94 115 GLY A CA 1
ATOM 924 C C . GLY A 1 115 ? -7.356 13.930 13.834 1.00 84.94 115 GLY A C 1
ATOM 925 O O . GLY A 1 115 ? -6.932 14.661 12.938 1.00 84.94 115 GLY A O 1
ATOM 926 N N . ILE A 1 116 ? -7.391 12.604 13.692 1.00 85.88 116 ILE A N 1
ATOM 927 C CA . ILE A 1 116 ? -6.979 11.867 12.490 1.00 85.88 116 ILE A CA 1
ATOM 928 C C . ILE A 1 116 ? -8.226 11.581 11.641 1.00 85.88 116 ILE A C 1
ATOM 930 O O . ILE A 1 116 ? -8.835 10.514 11.710 1.00 85.88 116 ILE A O 1
ATOM 934 N N . SER A 1 117 ? -8.630 12.552 10.825 1.00 72.06 117 SER A N 1
ATOM 935 C CA . SER A 1 117 ? -9.933 12.523 10.145 1.00 72.06 117 SER A CA 1
ATOM 936 C C . SER A 1 117 ? -10.020 11.623 8.903 1.00 72.06 117 SER A C 1
ATOM 938 O O . SER A 1 117 ? -11.127 11.281 8.492 1.00 72.06 117 SER A O 1
ATOM 940 N N . GLU A 1 118 ? -8.897 11.227 8.289 1.00 77.62 118 GLU A N 1
ATOM 941 C CA . GLU A 1 118 ? -8.906 10.530 6.987 1.00 77.62 118 GLU A CA 1
ATOM 942 C C . GLU A 1 118 ? -7.920 9.344 6.888 1.00 77.62 118 GLU A C 1
ATOM 944 O O . GLU A 1 118 ? -7.032 9.337 6.028 1.00 77.62 118 GLU A O 1
ATOM 949 N N . PRO A 1 119 ? -8.055 8.291 7.720 1.00 87.00 119 PRO A N 1
ATOM 950 C CA . PRO A 1 119 ? -7.342 7.044 7.468 1.00 87.00 119 PRO A CA 1
ATOM 951 C C . PRO A 1 119 ? -7.829 6.412 6.153 1.00 87.00 119 PRO A C 1
ATOM 953 O O . PRO A 1 119 ? -9.031 6.293 5.905 1.00 87.00 119 PRO A O 1
ATOM 956 N N . TRP A 1 120 ? -6.915 5.937 5.307 1.00 89.06 120 TRP A N 1
ATOM 957 C CA . TRP A 1 120 ? -7.305 5.190 4.111 1.00 89.06 120 TRP A CA 1
ATOM 958 C C . TRP A 1 120 ? -7.651 3.762 4.486 1.00 89.06 120 TRP A C 1
ATOM 960 O O . TRP A 1 120 ? -6.806 3.015 4.976 1.00 89.06 120 TRP A O 1
ATOM 970 N N . VAL A 1 121 ? -8.887 3.363 4.207 1.00 90.62 121 VAL A N 1
ATOM 971 C CA . VAL A 1 121 ? -9.388 2.030 4.535 1.00 90.62 121 VAL A CA 1
ATOM 972 C C . VAL A 1 121 ? -9.458 1.176 3.277 1.00 90.62 121 VAL A C 1
ATOM 974 O O . VAL A 1 121 ? -10.148 1.501 2.312 1.00 90.62 121 VAL A O 1
ATOM 977 N N . LYS A 1 122 ? -8.778 0.033 3.301 1.00 90.94 122 LYS A N 1
ATOM 978 C CA . LYS A 1 122 ? -8.745 -0.936 2.208 1.00 90.94 122 LYS A CA 1
ATOM 979 C C . LYS A 1 122 ? -9.269 -2.285 2.686 1.00 90.94 122 LYS A C 1
ATOM 981 O O . LYS A 1 122 ? -8.814 -2.833 3.684 1.00 90.94 122 LYS A O 1
ATOM 986 N N . TYR A 1 123 ? -10.182 -2.882 1.926 1.00 90.19 123 TYR A N 1
ATOM 987 C CA . TYR A 1 123 ? -10.575 -4.273 2.139 1.00 90.19 123 TYR A CA 1
ATOM 988 C C . TYR A 1 123 ? -9.402 -5.227 1.866 1.00 90.19 123 TYR A C 1
ATOM 990 O O . TYR A 1 123 ? -8.754 -5.160 0.821 1.00 90.19 123 TYR A O 1
ATOM 998 N N . SER A 1 124 ? -9.153 -6.158 2.786 1.00 87.88 124 SER A N 1
ATOM 999 C CA . SER A 1 124 ? -8.021 -7.095 2.696 1.00 87.88 124 SER A CA 1
ATOM 1000 C C . SER A 1 124 ? -8.177 -8.182 1.624 1.00 87.88 124 SER A C 1
ATOM 1002 O O . SER A 1 124 ? -7.233 -8.924 1.364 1.00 87.88 124 SER A O 1
ATOM 1004 N N . GLY A 1 125 ? -9.366 -8.326 1.027 1.00 86.25 125 GLY A N 1
ATOM 1005 C CA . GLY A 1 125 ? -9.702 -9.470 0.172 1.00 86.25 125 GLY A CA 1
ATOM 1006 C C . GLY A 1 125 ? -10.165 -10.708 0.951 1.00 86.25 125 GLY A C 1
ATOM 1007 O O . GLY A 1 125 ? -10.532 -11.706 0.338 1.00 86.25 125 GLY A O 1
ATOM 1008 N N . GLN A 1 126 ? -10.156 -10.649 2.287 1.00 89.12 126 GLN A N 1
ATOM 1009 C CA . GLN A 1 126 ? -10.543 -11.730 3.198 1.00 89.12 126 GLN A CA 1
ATOM 1010 C C . GLN A 1 126 ? -11.454 -11.193 4.318 1.00 89.12 126 GLN A C 1
ATOM 1012 O O . GLN A 1 126 ? -12.261 -10.304 4.106 1.00 89.12 126 GLN A O 1
ATOM 1017 N N . LEU A 1 127 ? -11.357 -11.698 5.547 1.00 91.81 127 LEU A N 1
ATOM 1018 C CA . LEU A 1 127 ? -12.211 -11.274 6.661 1.00 91.81 127 LEU A CA 1
ATOM 1019 C C . LEU A 1 127 ? -11.611 -10.080 7.422 1.00 91.81 127 LEU A C 1
ATOM 1021 O O . LEU A 1 127 ? -11.322 -10.178 8.616 1.00 91.81 127 LEU A O 1
ATOM 1025 N N . GLY A 1 128 ? -11.385 -8.954 6.737 1.00 94.81 128 GLY A N 1
ATOM 1026 C CA . GLY A 1 128 ? -10.810 -7.776 7.389 1.00 94.81 128 GLY A CA 1
ATOM 1027 C C . GLY A 1 128 ? -10.452 -6.591 6.499 1.00 94.81 128 GLY A C 1
ATOM 1028 O O . GLY A 1 128 ? -10.642 -6.629 5.280 1.00 94.81 128 GLY A O 1
ATOM 1029 N N . PHE A 1 129 ? -9.883 -5.567 7.134 1.00 95.44 129 PHE A N 1
ATOM 1030 C CA . PHE A 1 129 ? -9.514 -4.284 6.538 1.00 95.44 129 PHE A CA 1
ATOM 1031 C C . PHE A 1 129 ? -8.119 -3.846 6.983 1.00 95.44 129 PHE A C 1
ATOM 1033 O O . PHE A 1 129 ? -7.690 -4.151 8.098 1.00 95.44 129 PHE A O 1
ATOM 1040 N N . ASP A 1 130 ? -7.435 -3.134 6.101 1.00 93.31 130 ASP A N 1
ATOM 1041 C CA . ASP A 1 130 ? -6.177 -2.443 6.359 1.00 93.31 130 ASP A CA 1
ATOM 1042 C C . ASP A 1 130 ? -6.476 -0.952 6.409 1.00 93.31 130 ASP A C 1
ATOM 1044 O O . ASP A 1 130 ? -7.096 -0.423 5.487 1.00 93.31 130 ASP A O 1
ATOM 1048 N N . LEU A 1 131 ? -6.068 -0.295 7.485 1.00 93.44 131 LEU A N 1
ATOM 1049 C CA . LEU A 1 131 ? -6.136 1.146 7.630 1.00 93.44 131 LEU A CA 1
ATOM 1050 C C . LEU A 1 131 ? -4.718 1.686 7.505 1.00 93.44 131 LEU A C 1
ATOM 1052 O O . LEU A 1 131 ? -3.805 1.191 8.167 1.00 93.44 131 LEU A O 1
ATOM 1056 N N . LEU A 1 132 ? -4.547 2.692 6.663 1.00 90.06 132 LEU A N 1
ATOM 1057 C CA . LEU A 1 132 ? -3.316 3.451 6.549 1.00 90.06 132 LEU A CA 1
ATOM 1058 C C . LEU A 1 132 ? -3.561 4.856 7.080 1.00 90.06 132 LEU A C 1
ATOM 1060 O O . LEU A 1 132 ? -4.445 5.553 6.588 1.00 90.06 132 LEU A O 1
ATOM 1064 N N . ILE A 1 133 ? -2.757 5.277 8.042 1.00 89.19 133 ILE A N 1
ATOM 1065 C CA . ILE A 1 133 ? -2.746 6.645 8.541 1.00 89.19 133 ILE A CA 1
ATOM 1066 C C . ILE A 1 133 ? -1.478 7.302 7.987 1.00 89.19 133 ILE A C 1
ATOM 1068 O O . ILE A 1 133 ? -0.373 6.873 8.342 1.00 89.19 133 ILE A O 1
ATOM 1072 N N . PRO A 1 134 ? -1.611 8.294 7.087 1.00 85.00 134 PRO A N 1
ATOM 1073 C CA . PRO A 1 134 ? -0.464 8.983 6.517 1.00 85.00 134 PRO A CA 1
ATOM 1074 C C . PRO A 1 134 ? 0.429 9.575 7.606 1.00 85.00 134 PRO A C 1
ATOM 1076 O O . PRO A 1 134 ? -0.079 10.159 8.558 1.00 85.00 134 PRO A O 1
ATOM 1079 N N . PHE A 1 135 ? 1.747 9.472 7.436 1.00 82.81 135 PHE A N 1
ATOM 1080 C CA . PHE A 1 135 ? 2.728 10.055 8.359 1.00 82.81 135 PHE A CA 1
ATOM 1081 C C . PHE A 1 135 ? 2.411 11.511 8.753 1.00 82.81 135 PHE A C 1
ATOM 1083 O O . PHE A 1 135 ? 2.470 11.853 9.928 1.00 82.81 135 PHE A O 1
ATOM 1090 N N . GLU A 1 136 ? 2.012 12.352 7.792 1.00 81.31 136 GLU A N 1
ATOM 1091 C CA . GLU A 1 136 ? 1.677 13.765 8.029 1.00 81.31 136 GLU A CA 1
ATOM 1092 C C . GLU A 1 136 ? 0.413 13.987 8.865 1.00 81.31 136 GLU A C 1
ATOM 1094 O O . GLU A 1 136 ? 0.221 15.079 9.391 1.00 81.31 136 GLU A O 1
ATOM 1099 N N . ALA A 1 137 ? -0.467 12.989 8.942 1.00 83.12 137 ALA A N 1
ATOM 1100 C CA . ALA A 1 137 ? -1.706 13.068 9.705 1.00 83.12 137 ALA A CA 1
ATOM 1101 C C . ALA A 1 137 ? -1.510 12.675 11.176 1.00 83.12 137 ALA A C 1
ATOM 1103 O O . ALA A 1 137 ? -2.434 12.833 11.966 1.00 83.12 137 ALA A O 1
ATOM 1104 N N . ILE A 1 138 ? -0.341 12.141 11.543 1.00 79.75 138 ILE A N 1
ATOM 1105 C CA . ILE A 1 138 ? -0.067 11.676 12.902 1.00 79.75 138 ILE A CA 1
ATOM 1106 C C . ILE A 1 138 ? 0.520 12.847 13.697 1.00 79.75 138 ILE A C 1
ATOM 1108 O O . ILE A 1 138 ? 1.577 13.357 13.310 1.00 79.75 138 ILE A O 1
ATOM 1112 N N . PRO A 1 139 ? -0.129 13.276 14.796 1.00 78.12 139 PRO A N 1
ATOM 1113 C CA . PRO A 1 139 ? 0.376 14.367 15.617 1.00 78.12 139 PRO A CA 1
ATOM 1114 C C . PRO A 1 139 ? 1.805 14.078 16.111 1.00 78.12 139 PRO A C 1
ATOM 1116 O O . PRO A 1 139 ? 2.076 12.949 16.533 1.00 78.12 139 PRO A O 1
ATOM 1119 N N . PRO A 1 140 ? 2.737 15.050 16.078 1.00 75.94 140 PRO A N 1
ATOM 1120 C CA . PRO A 1 140 ? 4.108 14.853 16.558 1.00 75.94 140 PRO A CA 1
ATOM 1121 C C . PRO A 1 140 ? 4.184 14.300 17.988 1.00 75.94 140 PRO A C 1
ATOM 1123 O O . PRO A 1 140 ? 5.023 13.452 18.284 1.00 75.94 140 PRO A O 1
ATOM 1126 N N . GLU A 1 141 ? 3.278 14.740 18.856 1.00 76.25 141 GLU A N 1
ATOM 1127 C CA . GLU A 1 141 ? 3.124 14.281 20.235 1.00 76.25 141 GLU A CA 1
ATOM 1128 C C . GLU A 1 141 ? 2.745 12.798 20.344 1.00 76.25 141 GLU A C 1
ATOM 1130 O O . GLU A 1 141 ? 3.161 12.143 21.289 1.00 76.25 141 GLU A O 1
ATOM 1135 N N . ALA A 1 142 ? 2.047 12.226 19.357 1.00 71.88 142 ALA A N 1
ATOM 1136 C CA . ALA A 1 142 ? 1.708 10.802 19.348 1.00 71.88 142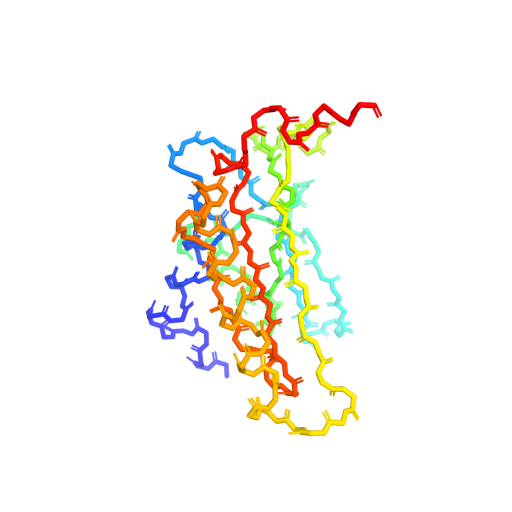 ALA A CA 1
ATOM 1137 C C . ALA A 1 142 ? 2.921 9.902 19.034 1.00 71.88 142 ALA A C 1
ATOM 1139 O O . ALA A 1 142 ? 2.885 8.698 19.289 1.00 71.88 142 ALA A O 1
ATOM 1140 N N . TRP A 1 143 ? 3.999 10.470 18.477 1.00 67.44 143 TRP A N 1
ATOM 1141 C CA . TRP A 1 143 ? 5.257 9.760 18.219 1.00 67.44 143 TRP A CA 1
ATOM 1142 C C . TRP A 1 143 ? 6.228 9.803 19.396 1.00 67.44 143 TRP A C 1
ATOM 1144 O O . TRP A 1 143 ? 7.055 8.900 19.547 1.00 67.44 143 TRP A O 1
ATOM 1154 N N . ALA A 1 144 ? 6.153 10.853 20.211 1.00 63.03 144 ALA A N 1
ATOM 1155 C CA . ALA A 1 144 ? 6.930 10.979 21.429 1.00 63.03 144 ALA A CA 1
ATOM 1156 C C . ALA A 1 144 ? 6.227 10.166 22.520 1.00 63.03 144 ALA A C 1
ATOM 1158 O O . ALA A 1 144 ? 5.407 10.691 23.259 1.00 63.03 144 ALA A O 1
ATOM 1159 N N . GLY A 1 145 ? 6.486 8.858 22.569 1.00 55.44 145 GLY A N 1
ATOM 1160 C CA . GLY A 1 145 ? 6.013 8.040 23.684 1.00 55.44 145 GLY A CA 1
ATOM 1161 C C . GLY A 1 145 ? 6.497 8.638 25.007 1.00 55.44 145 GLY A C 1
ATOM 1162 O O . GLY A 1 145 ? 7.697 8.883 25.146 1.00 55.44 145 GLY A O 1
ATOM 1163 N N . ASP A 1 146 ? 5.566 8.894 25.926 1.00 46.44 146 ASP A N 1
ATOM 1164 C CA . ASP A 1 146 ? 5.865 9.249 27.320 1.00 46.44 146 ASP A CA 1
ATOM 1165 C C . ASP A 1 146 ? 6.705 8.162 28.019 1.00 46.44 146 ASP A C 1
ATOM 1167 O O . ASP A 1 146 ? 6.435 6.951 27.805 1.00 46.44 146 ASP A O 1
#